Protein AF-A0A1D6GE48-F1 (afdb_monomer_lite)

pLDDT: mean 88.8, std 6.75, range [64.75, 95.81]

Radius of gyration: 14.05 Å; chains: 1; bounding box: 32×25×32 Å

Structure (mmCIF, N/CA/C/O backbone):
data_AF-A0A1D6GE48-F1
#
_entry.id   AF-A0A1D6GE48-F1
#
loop_
_atom_site.group_PDB
_atom_site.id
_atom_site.type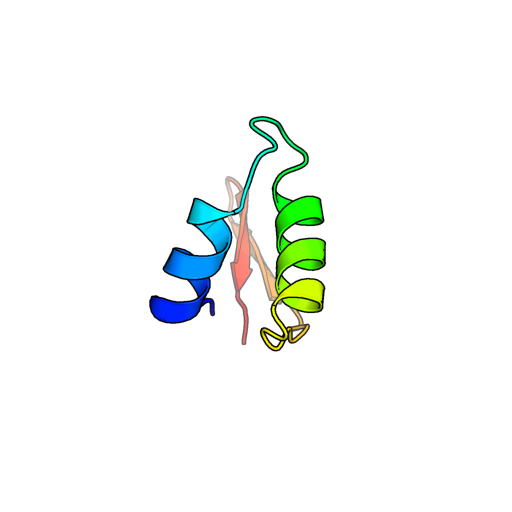_symbol
_atom_site.label_atom_id
_atom_site.label_alt_id
_atom_site.label_comp_id
_atom_site.label_asym_id
_atom_site.label_entity_id
_atom_site.label_seq_id
_atom_site.pdbx_PDB_ins_code
_atom_site.Cartn_x
_atom_site.Cartn_y
_atom_site.Cartn_z
_atom_site.occupancy
_atom_site.B_iso_or_equiv
_atom_site.auth_seq_id
_atom_site.auth_comp_id
_atom_site.auth_asym_id
_atom_site.auth_atom_id
_atom_site.pdbx_PDB_model_num
ATOM 1 N N . MET A 1 1 ? -4.142 -5.127 -8.382 1.00 84.00 1 MET A N 1
ATOM 2 C CA . MET A 1 1 ? -4.355 -3.694 -8.716 1.00 84.00 1 MET A CA 1
ATOM 3 C C . MET A 1 1 ? -5.259 -3.056 -7.660 1.00 84.00 1 MET A C 1
ATOM 5 O O . MET A 1 1 ? -6.163 -3.736 -7.190 1.00 84.00 1 MET A O 1
ATOM 9 N N . ILE A 1 2 ? -5.028 -1.800 -7.251 1.00 86.81 2 ILE A N 1
ATOM 10 C CA . ILE A 1 2 ? -5.848 -1.136 -6.214 1.00 86.81 2 ILE A CA 1
ATOM 11 C C . ILE A 1 2 ? -7.166 -0.651 -6.832 1.00 86.81 2 ILE A C 1
ATOM 13 O O . ILE A 1 2 ? -7.163 0.044 -7.845 1.00 86.81 2 ILE A O 1
ATOM 17 N N . THR A 1 3 ? -8.304 -0.984 -6.218 1.00 94.75 3 THR A N 1
ATOM 18 C CA . THR A 1 3 ? -9.611 -0.492 -6.680 1.00 94.75 3 THR A CA 1
ATOM 19 C C . THR A 1 3 ? -9.812 0.976 -6.300 1.00 94.75 3 THR A C 1
ATOM 21 O O . THR A 1 3 ? -9.340 1.436 -5.259 1.00 94.75 3 THR A O 1
ATOM 24 N N . ARG A 1 4 ? -10.589 1.728 -7.093 1.00 94.88 4 ARG A N 1
ATOM 25 C CA . ARG A 1 4 ? -10.932 3.132 -6.778 1.00 94.88 4 ARG A CA 1
ATOM 26 C C . ARG A 1 4 ? -11.555 3.296 -5.388 1.00 94.88 4 ARG A C 1
ATOM 28 O O . ARG A 1 4 ? -11.259 4.268 -4.698 1.00 94.88 4 ARG A O 1
ATOM 35 N N . ALA A 1 5 ? -12.405 2.357 -4.970 1.00 94.25 5 ALA A N 1
ATOM 36 C CA . ALA A 1 5 ? -13.033 2.387 -3.651 1.00 94.25 5 ALA A CA 1
ATOM 37 C C . ALA A 1 5 ? -12.007 2.208 -2.518 1.00 94.25 5 ALA A C 1
ATOM 39 O O . ALA A 1 5 ? -12.052 2.947 -1.534 1.00 94.25 5 ALA A O 1
ATOM 40 N N . ALA A 1 6 ? -11.056 1.279 -2.676 1.00 93.56 6 ALA A N 1
ATOM 41 C CA . 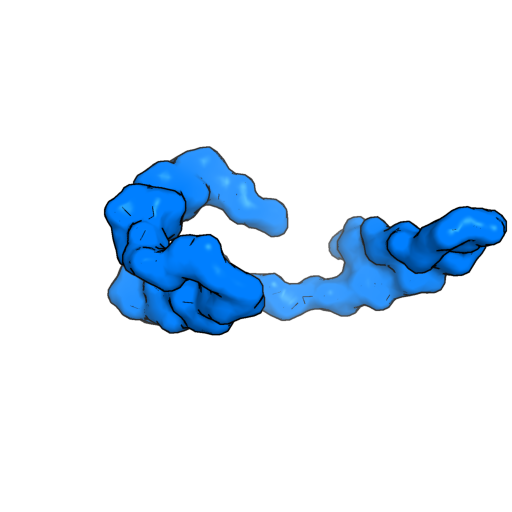ALA A 1 6 ? -9.965 1.092 -1.722 1.00 93.56 6 ALA A CA 1
ATOM 42 C C . ALA A 1 6 ? -9.044 2.321 -1.678 1.00 93.56 6 ALA A C 1
ATOM 44 O O . ALA A 1 6 ? -8.755 2.821 -0.596 1.00 93.56 6 ALA A O 1
ATOM 45 N N . ALA A 1 7 ? -8.671 2.873 -2.838 1.00 94.56 7 ALA A N 1
ATOM 46 C CA . ALA A 1 7 ? -7.836 4.071 -2.934 1.00 94.56 7 ALA A CA 1
ATOM 47 C C . ALA A 1 7 ? -8.447 5.266 -2.182 1.00 94.56 7 ALA A C 1
ATOM 49 O O . ALA A 1 7 ? -7.767 5.896 -1.377 1.00 94.56 7 ALA A O 1
ATOM 50 N N . ARG A 1 8 ? -9.746 5.541 -2.370 1.00 95.19 8 ARG A N 1
ATOM 51 C CA . ARG A 1 8 ? -10.436 6.636 -1.660 1.00 95.19 8 ARG A CA 1
ATOM 52 C C . ARG A 1 8 ? -10.404 6.463 -0.142 1.00 95.19 8 ARG A C 1
ATOM 54 O O . ARG A 1 8 ? -10.287 7.457 0.567 1.00 95.19 8 ARG A O 1
ATOM 61 N N . LYS A 1 9 ? -10.490 5.227 0.357 1.00 93.44 9 LYS A N 1
ATOM 62 C CA . LYS A 1 9 ? -10.393 4.935 1.796 1.00 93.44 9 LYS A CA 1
ATOM 63 C C . LYS A 1 9 ? -8.955 5.049 2.305 1.00 93.44 9 LYS A C 1
ATOM 65 O O . LYS A 1 9 ? -8.742 5.566 3.391 1.00 93.44 9 LYS A O 1
ATOM 70 N N . LEU A 1 10 ? -7.975 4.600 1.527 1.00 94.31 10 LEU A N 1
ATOM 71 C CA . LEU A 1 10 ? -6.568 4.606 1.926 1.00 94.31 10 LEU A CA 1
ATOM 72 C C . LEU A 1 10 ? -5.985 6.020 1.924 1.00 94.31 10 LEU A C 1
ATOM 74 O O . LEU A 1 10 ? -5.527 6.482 2.962 1.00 94.31 10 LEU A O 1
ATOM 78 N N . PHE A 1 11 ? -6.069 6.742 0.804 1.00 91.44 11 PHE A N 1
ATOM 79 C CA . PHE A 1 11 ? -5.422 8.052 0.658 1.00 91.44 11 PHE A CA 1
ATOM 80 C C . PHE A 1 11 ? -6.011 9.138 1.563 1.00 91.44 11 PHE A C 1
ATOM 82 O O . PHE A 1 11 ? -5.310 10.082 1.906 1.00 91.44 11 PHE A O 1
ATOM 89 N N . THR A 1 12 ? -7.263 8.993 2.002 1.00 93.69 12 THR A N 1
ATOM 90 C CA . THR A 1 12 ? -7.867 9.896 2.998 1.00 93.69 12 THR A CA 1
ATOM 91 C C . THR A 1 12 ? -7.406 9.614 4.430 1.00 93.69 12 THR A C 1
ATOM 93 O O . THR A 1 12 ? -7.550 10.477 5.289 1.00 93.69 12 THR A O 1
ATOM 96 N N . ASN A 1 13 ? -6.845 8.429 4.694 1.00 92.12 13 ASN A N 1
ATOM 97 C CA . ASN A 1 13 ? -6.372 8.010 6.016 1.00 92.12 13 ASN A CA 1
ATOM 98 C C . ASN A 1 13 ? -4.839 8.029 6.158 1.00 92.12 13 ASN A C 1
ATOM 100 O O . ASN A 1 13 ? -4.344 7.814 7.263 1.00 92.12 13 ASN A O 1
ATOM 104 N N . ILE A 1 14 ? -4.094 8.288 5.078 1.00 93.31 14 ILE A N 1
ATOM 105 C CA . ILE A 1 14 ? -2.629 8.422 5.095 1.00 93.31 14 ILE A CA 1
ATOM 106 C C . ILE A 1 14 ? -2.234 9.719 5.805 1.00 93.31 14 ILE A C 1
ATOM 108 O O . ILE A 1 14 ? -2.752 10.795 5.498 1.00 93.31 14 ILE A O 1
ATOM 112 N N . ARG A 1 15 ? -1.292 9.626 6.747 1.00 90.38 15 ARG A N 1
ATOM 113 C CA . ARG A 1 15 ? -0.793 10.764 7.536 1.00 90.38 15 ARG A CA 1
ATOM 114 C C . ARG A 1 15 ? 0.697 11.008 7.314 1.00 90.38 15 ARG A C 1
ATOM 116 O O . ARG A 1 15 ? 1.159 12.132 7.526 1.00 90.38 15 ARG A O 1
ATOM 123 N N . LEU A 1 16 ? 1.454 10.004 6.869 1.00 88.25 16 LEU A N 1
ATOM 124 C CA . LEU A 1 16 ? 2.872 10.150 6.562 1.00 88.25 16 LEU A CA 1
ATOM 125 C C . LEU A 1 16 ? 3.055 10.828 5.199 1.00 88.25 16 LEU A C 1
ATOM 127 O O . LEU A 1 16 ? 2.606 10.345 4.166 1.00 88.25 16 LEU A O 1
ATOM 131 N N . LYS A 1 17 ? 3.783 11.947 5.192 1.00 81.62 17 LYS A N 1
ATOM 132 C CA . LYS A 1 17 ? 4.083 12.742 3.985 1.00 81.62 17 LYS A CA 1
ATOM 133 C C . LYS A 1 17 ? 5.458 12.435 3.367 1.00 81.62 17 LYS A C 1
ATOM 135 O O . LYS A 1 17 ? 5.966 13.221 2.576 1.00 81.62 17 LYS A O 1
ATOM 140 N N . ARG A 1 18 ? 6.116 11.350 3.789 1.00 81.88 18 ARG A N 1
ATOM 141 C CA . ARG A 1 18 ? 7.517 11.021 3.444 1.00 81.88 18 ARG A CA 1
ATOM 142 C C . ARG A 1 18 ? 7.620 9.607 2.862 1.00 81.88 18 ARG A C 1
ATOM 144 O O . ARG A 1 18 ? 6.617 8.910 2.737 1.00 81.88 18 ARG A O 1
ATOM 151 N N . TRP A 1 19 ? 8.847 9.174 2.575 1.00 81.25 19 TRP A N 1
ATOM 152 C CA . TRP A 1 19 ? 9.235 7.885 1.973 1.00 81.25 19 TRP A CA 1
ATOM 153 C C . TRP A 1 19 ? 8.701 6.610 2.663 1.00 81.25 19 TRP A C 1
ATOM 155 O O . TRP A 1 19 ? 8.896 5.513 2.158 1.00 81.25 19 TRP A O 1
ATOM 165 N N . CYS A 1 20 ? 7.958 6.730 3.763 1.00 87.50 20 CYS A N 1
ATOM 166 C CA . CYS A 1 20 ? 7.356 5.614 4.491 1.00 87.50 20 CYS A CA 1
ATOM 167 C C . CYS A 1 20 ? 5.863 5.384 4.178 1.00 87.50 20 CYS A C 1
ATOM 169 O O . CYS A 1 20 ? 5.223 4.582 4.858 1.00 87.50 20 CYS A O 1
ATOM 171 N N . PHE A 1 21 ? 5.288 6.056 3.171 1.00 87.88 21 PHE A N 1
ATOM 172 C CA . PHE A 1 21 ? 3.859 5.912 2.843 1.00 87.88 21 PHE A CA 1
ATOM 173 C C . PHE A 1 21 ? 3.469 4.465 2.481 1.00 87.88 21 PHE A C 1
ATOM 175 O O . PHE A 1 21 ? 2.346 4.047 2.751 1.00 87.88 21 PHE A O 1
ATOM 182 N N . GLY A 1 22 ? 4.397 3.681 1.915 1.00 90.25 22 GLY A N 1
ATOM 183 C CA . GLY A 1 22 ? 4.163 2.276 1.570 1.00 90.25 22 GLY A CA 1
ATOM 184 C C . GLY A 1 22 ? 3.874 1.402 2.794 1.00 90.25 22 GLY A C 1
ATOM 185 O O . GLY A 1 22 ? 2.916 0.631 2.786 1.00 90.25 22 GLY A O 1
ATOM 186 N N . ALA A 1 23 ? 4.638 1.574 3.877 1.00 92.50 23 ALA A N 1
ATOM 187 C CA . ALA A 1 23 ? 4.418 0.845 5.127 1.00 92.50 23 ALA A CA 1
ATOM 188 C C . ALA A 1 23 ? 3.086 1.237 5.790 1.00 92.50 23 ALA A C 1
ATOM 190 O O . ALA A 1 23 ? 2.350 0.375 6.276 1.00 92.50 23 ALA A O 1
ATOM 191 N N . GLU A 1 24 ? 2.737 2.528 5.757 1.00 94.44 24 GLU A N 1
ATOM 192 C CA . GLU A 1 24 ? 1.444 3.007 6.257 1.00 94.44 24 GLU A CA 1
ATOM 193 C C . GLU A 1 24 ? 0.272 2.436 5.452 1.00 94.44 24 GLU A C 1
ATOM 195 O O . GLU A 1 24 ? -0.736 2.040 6.036 1.00 94.44 24 GLU A O 1
ATOM 200 N N . LEU A 1 25 ? 0.414 2.311 4.130 1.00 93.56 25 LEU A N 1
ATOM 201 C CA . LEU A 1 25 ? -0.596 1.692 3.272 1.00 93.56 25 LEU A CA 1
ATOM 202 C C . LEU A 1 25 ? -0.869 0.236 3.668 1.00 93.56 25 LEU A C 1
ATOM 204 O O . LEU A 1 25 ? -2.030 -0.146 3.805 1.00 93.56 25 LEU A O 1
ATOM 208 N N . VAL A 1 26 ? 0.179 -0.562 3.903 1.00 94.00 26 VAL A N 1
ATOM 209 C CA . VAL A 1 26 ? 0.036 -1.964 4.339 1.00 94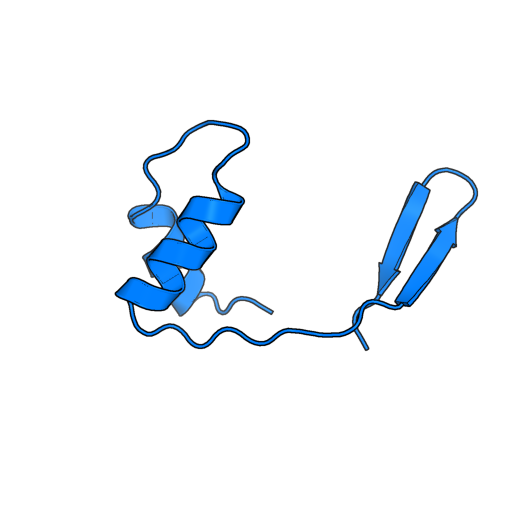.00 26 VAL A CA 1
ATOM 210 C C . VAL A 1 26 ? -0.666 -2.040 5.697 1.00 94.00 26 VAL A C 1
ATOM 212 O O . VAL A 1 26 ? -1.604 -2.824 5.873 1.00 94.00 26 VAL A O 1
ATOM 215 N N . TYR A 1 27 ? -0.273 -1.179 6.639 1.00 95.25 27 TYR A N 1
ATOM 216 C CA . TYR A 1 27 ? -0.923 -1.082 7.945 1.00 95.25 27 TYR A CA 1
ATOM 217 C C . TYR A 1 27 ? -2.414 -0.715 7.827 1.00 95.25 27 TYR A C 1
ATOM 219 O O . TYR A 1 27 ? -3.267 -1.375 8.429 1.00 95.25 27 TYR A O 1
ATOM 227 N N . LEU A 1 28 ? -2.749 0.297 7.021 1.00 95.44 28 LEU A N 1
ATOM 228 C CA . LEU A 1 28 ? -4.128 0.735 6.800 1.00 95.44 28 LEU A CA 1
ATOM 229 C C . LEU A 1 28 ? -4.968 -0.334 6.101 1.00 95.44 28 LEU A C 1
ATOM 231 O O . LEU A 1 28 ? -6.116 -0.534 6.493 1.00 95.44 28 LEU A O 1
ATOM 235 N N . CYS A 1 29 ? -4.416 -1.058 5.126 1.00 95.44 29 CYS A N 1
ATOM 236 C CA . CYS A 1 29 ? -5.111 -2.175 4.489 1.00 95.44 29 CYS A CA 1
ATOM 237 C C . CYS A 1 29 ? -5.491 -3.249 5.517 1.00 95.44 29 CYS A C 1
ATOM 239 O O . CYS A 1 29 ? -6.651 -3.663 5.561 1.00 95.44 29 CYS A O 1
ATOM 241 N N . LYS A 1 30 ? -4.565 -3.620 6.415 1.00 95.38 30 LYS A N 1
ATOM 242 C CA . LYS A 1 30 ? -4.847 -4.566 7.507 1.00 95.38 30 LYS A CA 1
ATOM 243 C C . LYS A 1 30 ? -5.917 -4.028 8.462 1.00 95.38 30 LYS A C 1
ATOM 245 O O . LYS A 1 30 ? -6.860 -4.742 8.796 1.00 95.38 30 LYS A O 1
ATOM 250 N N . ARG A 1 31 ? -5.814 -2.755 8.862 1.00 95.81 31 ARG A N 1
ATOM 251 C CA . ARG A 1 31 ? -6.760 -2.103 9.785 1.00 95.81 31 ARG A CA 1
ATOM 252 C C . ARG A 1 31 ? -8.170 -1.963 9.198 1.00 95.81 31 ARG A C 1
ATOM 254 O O . ARG A 1 31 ? -9.147 -2.158 9.913 1.00 95.81 31 ARG A O 1
ATOM 261 N N . LEU A 1 32 ? -8.280 -1.638 7.911 1.00 95.00 32 LEU A N 1
ATOM 262 C CA . LEU A 1 32 ? -9.546 -1.433 7.195 1.00 95.00 32 LEU A CA 1
ATOM 263 C C . LEU A 1 32 ? -10.107 -2.722 6.571 1.00 95.00 32 LEU A C 1
ATOM 265 O O . LEU A 1 32 ? -11.117 -2.658 5.870 1.00 95.00 32 LEU A O 1
ATOM 269 N N . ARG A 1 33 ? -9.464 -3.875 6.817 1.00 95.38 33 ARG A N 1
ATOM 270 C CA . ARG A 1 33 ? -9.811 -5.186 6.241 1.00 95.38 33 ARG A CA 1
ATOM 271 C C . ARG A 1 33 ? -9.880 -5.167 4.707 1.00 95.38 33 ARG A C 1
ATOM 273 O O . ARG A 1 33 ? -10.741 -5.804 4.105 1.00 95.38 33 ARG A O 1
ATOM 280 N N . ILE A 1 34 ? -8.983 -4.415 4.072 1.00 95.06 34 ILE A N 1
ATOM 281 C CA . ILE A 1 34 ? -8.813 -4.425 2.618 1.00 95.06 34 ILE A CA 1
ATOM 282 C C . ILE A 1 34 ? -7.898 -5.610 2.277 1.00 95.06 34 ILE A C 1
ATOM 284 O O . ILE A 1 34 ? -6.799 -5.684 2.832 1.00 95.06 34 ILE A O 1
ATOM 288 N N . PRO A 1 35 ? -8.318 -6.535 1.395 1.00 93.62 35 PRO A N 1
ATOM 289 C CA . PRO A 1 35 ? -7.511 -7.697 1.043 1.00 93.62 35 PRO A CA 1
ATOM 290 C C . PRO A 1 35 ? -6.219 -7.274 0.334 1.00 93.62 35 PRO A C 1
ATOM 292 O O . PRO A 1 35 ? -6.231 -6.409 -0.545 1.00 93.62 35 PRO A O 1
ATOM 295 N N . ILE A 1 36 ? -5.112 -7.907 0.721 1.00 93.12 36 ILE A N 1
ATOM 296 C CA . ILE A 1 36 ? -3.781 -7.723 0.137 1.00 93.12 36 ILE A CA 1
ATOM 297 C C . ILE A 1 36 ? -3.372 -9.059 -0.476 1.00 93.12 36 ILE A C 1
ATOM 299 O O . ILE A 1 36 ? -3.586 -10.104 0.134 1.00 93.12 36 ILE A O 1
ATOM 303 N N . VAL A 1 37 ? -2.799 -9.016 -1.675 1.00 92.25 37 VAL A N 1
ATOM 304 C CA . VAL A 1 37 ? -2.288 -10.192 -2.382 1.00 92.25 37 VAL A CA 1
ATOM 305 C C . VAL A 1 37 ? -0.867 -9.888 -2.828 1.00 92.25 37 VAL A C 1
ATOM 307 O O . VAL A 1 37 ? -0.610 -8.814 -3.375 1.00 92.25 37 VAL A O 1
ATOM 310 N N . GLU A 1 38 ? 0.037 -10.829 -2.586 1.00 91.69 38 GLU A N 1
ATOM 311 C CA . GLU A 1 38 ? 1.394 -10.797 -3.120 1.00 91.69 38 GLU A CA 1
ATOM 312 C C . GLU A 1 38 ? 1.404 -11.443 -4.504 1.00 91.69 38 GLU A C 1
ATOM 314 O O . GLU A 1 38 ? 0.782 -12.481 -4.723 1.00 91.69 38 GLU A O 1
ATOM 319 N N . VAL A 1 39 ? 2.078 -10.801 -5.454 1.00 90.06 39 VAL A N 1
ATOM 320 C CA . VAL A 1 39 ? 2.160 -11.265 -6.840 1.00 90.06 39 VAL A CA 1
ATOM 321 C C . VAL A 1 39 ? 3.622 -11.255 -7.248 1.00 90.06 39 VAL A C 1
ATOM 323 O O . VAL A 1 39 ? 4.319 -10.262 -7.033 1.00 90.06 39 VAL A O 1
ATOM 326 N N . SER A 1 40 ? 4.085 -12.355 -7.839 1.00 90.06 40 SER A N 1
ATOM 327 C CA . SER A 1 40 ? 5.432 -12.438 -8.396 1.00 90.06 40 SER A CA 1
ATOM 328 C C . SER A 1 40 ? 5.592 -11.442 -9.539 1.00 90.06 40 SER A C 1
ATOM 330 O O . SER A 1 40 ? 4.773 -11.391 -10.460 1.00 90.06 40 SER A O 1
ATOM 332 N N . VAL A 1 41 ? 6.671 -10.670 -9.494 1.00 88.81 41 VAL A N 1
ATOM 333 C CA . VAL A 1 41 ? 7.013 -9.713 -10.541 1.00 88.81 41 VAL A CA 1
ATOM 334 C C . VAL A 1 41 ? 8.100 -10.309 -11.419 1.00 88.81 41 VAL A C 1
ATOM 336 O O . VAL A 1 41 ? 9.156 -10.697 -10.922 1.00 88.81 41 VAL A O 1
ATOM 339 N N . ASN A 1 42 ? 7.854 -10.319 -12.726 1.00 88.12 42 ASN A N 1
ATOM 340 C CA . ASN A 1 42 ? 8.884 -10.609 -13.708 1.00 88.12 42 ASN A CA 1
ATOM 341 C C . ASN A 1 42 ? 9.621 -9.312 -14.039 1.00 88.12 42 ASN A C 1
ATOM 343 O O . ASN A 1 42 ? 9.021 -8.333 -14.497 1.00 88.12 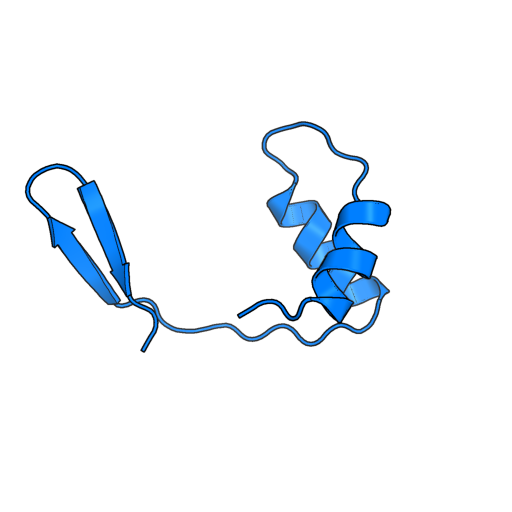42 ASN A O 1
ATOM 347 N N . TRP A 1 43 ? 10.926 -9.308 -13.790 1.00 85.94 43 TRP A N 1
ATOM 348 C CA . TRP A 1 43 ? 11.793 -8.180 -14.097 1.00 85.94 43 TRP A CA 1
ATOM 349 C C . TRP A 1 43 ? 12.310 -8.320 -15.522 1.00 85.94 43 TRP A C 1
ATOM 351 O O . TRP A 1 43 ? 12.878 -9.342 -15.894 1.00 85.94 43 TRP A O 1
ATOM 361 N N . THR A 1 44 ? 12.072 -7.297 -16.336 1.00 85.06 44 THR A N 1
ATOM 362 C CA . THR A 1 44 ? 12.649 -7.186 -17.675 1.00 85.06 44 THR A CA 1
ATOM 363 C C . THR A 1 44 ? 13.598 -6.001 -17.686 1.00 85.06 44 THR A C 1
ATOM 365 O O . THR A 1 44 ? 13.224 -4.886 -17.314 1.00 85.06 44 THR A O 1
ATOM 368 N N . GLU A 1 45 ? 14.830 -6.238 -18.113 1.00 83.38 45 GLU A N 1
ATOM 369 C CA . GLU A 1 45 ? 15.836 -5.194 -18.214 1.00 83.38 45 GLU A CA 1
ATOM 370 C C . GLU A 1 45 ? 15.628 -4.411 -19.516 1.00 83.38 45 GLU A C 1
ATOM 372 O O . GLU A 1 45 ? 15.612 -4.975 -20.610 1.00 83.38 45 GLU A O 1
ATOM 377 N N . SER A 1 46 ? 15.387 -3.106 -19.389 1.00 80.19 46 SER A N 1
ATOM 378 C CA . SER A 1 46 ? 15.338 -2.170 -20.512 1.00 80.19 46 SER A CA 1
ATOM 379 C C . SER A 1 46 ? 16.610 -1.316 -20.476 1.00 80.19 46 SER A C 1
ATOM 381 O O . SER A 1 46 ? 17.103 -1.044 -19.382 1.00 80.19 46 SER A O 1
ATOM 383 N N . PRO A 1 47 ? 17.136 -0.818 -21.614 1.00 81.19 47 PRO A N 1
ATOM 384 C CA . PRO A 1 47 ? 18.442 -0.143 -21.684 1.00 81.19 47 PRO A CA 1
ATOM 385 C C . PRO A 1 47 ? 18.646 1.062 -20.750 1.00 81.19 47 PRO A C 1
ATOM 387 O O . PRO A 1 47 ? 19.759 1.558 -20.622 1.00 81.19 47 PRO A O 1
ATOM 390 N N . ARG A 1 48 ? 17.575 1.588 -20.146 1.00 77.25 48 ARG A N 1
ATOM 391 C CA . ARG A 1 48 ? 17.614 2.730 -19.222 1.00 77.25 48 ARG A CA 1
ATOM 392 C C . ARG A 1 48 ? 17.155 2.406 -17.802 1.00 77.25 48 ARG A C 1
ATOM 394 O O . ARG A 1 48 ? 17.558 3.107 -16.883 1.00 77.25 48 ARG A O 1
ATOM 401 N N . TYR A 1 49 ? 16.274 1.427 -17.617 1.00 83.44 49 TYR A N 1
ATOM 402 C CA . TYR A 1 49 ? 15.655 1.141 -16.322 1.00 83.44 49 TYR A CA 1
ATOM 403 C C . TYR A 1 49 ? 15.070 -0.270 -16.280 1.00 83.44 49 TYR A C 1
ATOM 405 O O . TYR A 1 49 ? 14.720 -0.852 -17.305 1.00 83.44 49 TYR A O 1
ATOM 413 N N . LEU A 1 50 ? 14.915 -0.804 -15.071 1.00 79.25 50 LEU A N 1
ATOM 414 C CA . LEU A 1 50 ? 14.212 -2.061 -14.851 1.00 79.25 50 LEU A CA 1
ATOM 415 C C . LEU A 1 50 ? 12.705 -1.839 -14.986 1.00 79.25 50 LEU A C 1
ATOM 417 O O . LEU A 1 50 ? 12.141 -0.927 -14.377 1.00 79.25 50 LEU A O 1
ATOM 421 N N . VAL A 1 51 ? 12.055 -2.685 -15.779 1.00 81.31 51 VAL A N 1
ATOM 422 C CA . VAL A 1 51 ? 10.599 -2.705 -15.919 1.00 81.31 51 VAL A CA 1
ATOM 423 C C . VAL A 1 51 ? 10.064 -3.929 -15.202 1.00 81.31 51 VAL A C 1
ATOM 425 O O . VAL A 1 51 ? 10.457 -5.057 -15.493 1.00 81.31 51 VAL A O 1
ATOM 428 N N . SER A 1 52 ? 9.139 -3.708 -14.276 1.00 80.38 52 SER A N 1
ATOM 429 C CA . SER A 1 52 ? 8.369 -4.768 -13.640 1.00 80.38 52 SER A CA 1
ATOM 430 C C . SER A 1 52 ? 7.106 -5.064 -14.442 1.00 80.38 52 SER A C 1
ATOM 432 O O . SER A 1 52 ? 6.331 -4.162 -14.767 1.00 80.38 52 SER A O 1
ATOM 434 N N . LYS A 1 53 ? 6.867 -6.344 -14.735 1.00 78.69 53 LYS A N 1
ATOM 435 C CA . LYS A 1 53 ? 5.578 -6.835 -15.232 1.00 78.69 53 LYS A CA 1
ATOM 436 C C . LYS A 1 53 ? 4.985 -7.789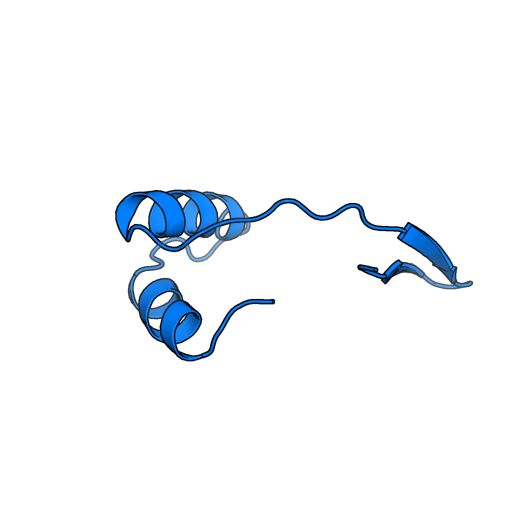 -14.204 1.00 78.69 53 LYS A C 1
ATOM 438 O O . LYS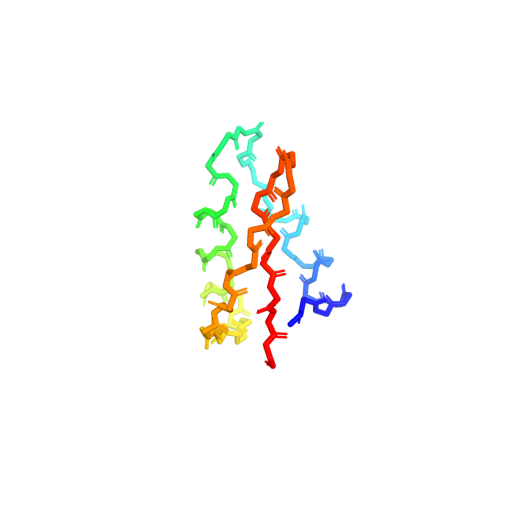 A 1 53 ? 5.609 -8.783 -13.836 1.00 78.69 53 LYS A O 1
ATOM 443 N N . CYS A 1 54 ? 3.776 -7.484 -13.752 1.00 72.81 54 CYS A N 1
ATOM 444 C CA . CYS A 1 54 ? 2.962 -8.435 -13.004 1.00 72.81 54 CYS A CA 1
ATOM 445 C C . CYS A 1 54 ? 2.241 -9.315 -14.029 1.00 72.81 54 CYS A C 1
ATOM 447 O O . CYS A 1 54 ? 1.641 -8.773 -14.959 1.00 72.81 54 CYS A O 1
ATOM 449 N N . THR A 1 55 ? 2.372 -10.635 -13.899 1.00 64.75 55 THR A N 1
ATOM 450 C CA . THR A 1 55 ? 1.641 -11.604 -14.737 1.00 64.75 55 THR A CA 1
ATOM 451 C C . THR A 1 55 ? 0.228 -11.798 -14.204 1.00 64.75 55 THR A C 1
ATOM 453 O O . THR A 1 55 ? 0.050 -11.638 -12.973 1.00 64.75 55 THR A O 1
#

Foldseek 3Di:
DADPVLCVQLVVPQDDPDPCSVVSSVVSCVVVVPDDDDFDWDWDDDPPDIDTDTD

Organism: Zea mays (NCBI:txid4577)

Sequence (55 aa):
MITRAAARKLFTNIRLKRWCFGAELVYLCKRLRIPIVEVSVNWTESPRYLVSKCT

Secondary structure (DSSP, 8-state):
---HHHHHHHHTT----STTHHHHHHHHHHHTT------PEEEEEETTEEEEEE-